Protein AF-A0A5J6LCV9-F1 (afdb_monomer_lite)

Foldseek 3Di:
DDDDDFDDDDPCPPDHCPDVQNVLPKDKDAGAPPDPDDDFRKGKTWIWDDPDPPAIKIWIKIARPVVQWIWTQAIDRDPVVNVVSVVVCSVPVLLTFTFTDPPDGPVQWDADPVRDIGGDANAHWGDDPQKIKGWDADPVVRWIWIWIGHNPDIDTQDTHHRRVNRVSVNVVSVVVVVVPDDD

Secondary structure (DSSP, 8-state):
----------GGGTS-TT-TTTTTT-EEE--------SS--EEEEEEEEEEETTEEEEEEEEEETTTTEEEEEEEESSHHHHHHHHHHHHH-GGGS--EE--SS-TT-EEE-TTSPEEE--S-EEEEETTEEEEEEE-TTT-PEEEEEEETTEEEEEEEE-HHHHHHHHHHHHHHHHHH----

Structure (mmCIF, N/CA/C/O backbone):
data_AF-A0A5J6LCV9-F1
#
_entry.id   AF-A0A5J6LCV9-F1
#
loop_
_atom_site.group_PDB
_atom_site.id
_atom_site.type_symbol
_atom_site.label_atom_id
_atom_site.label_alt_id
_atom_site.label_comp_id
_atom_site.label_asym_id
_atom_site.label_entity_id
_atom_site.label_seq_id
_atom_site.pdbx_PDB_ins_code
_atom_site.Cartn_x
_atom_site.Cartn_y
_atom_site.Cartn_z
_atom_site.occupancy
_atom_site.B_iso_or_equiv
_atom_site.auth_seq_id
_atom_site.auth_comp_id
_atom_site.auth_asym_id
_atom_site.auth_atom_id
_atom_site.pdbx_PDB_model_num
ATOM 1 N N . MET A 1 1 ? 26.994 6.889 11.741 1.00 26.20 1 MET A N 1
ATOM 2 C CA . MET A 1 1 ? 25.600 7.304 12.000 1.00 26.20 1 MET A CA 1
ATOM 3 C C . MET A 1 1 ? 25.489 8.773 11.626 1.00 26.20 1 MET A C 1
ATOM 5 O O . MET A 1 1 ? 26.111 9.594 12.287 1.00 26.20 1 MET A O 1
ATOM 9 N N . ARG A 1 2 ? 24.841 9.100 10.502 1.00 23.39 2 ARG A N 1
ATOM 10 C CA . ARG A 1 2 ? 24.593 10.492 10.094 1.00 23.39 2 ARG A CA 1
ATOM 11 C C . ARG A 1 2 ? 23.206 10.874 10.603 1.00 23.39 2 ARG A C 1
ATOM 13 O O . ARG A 1 2 ? 22.234 10.230 10.228 1.00 23.39 2 ARG A O 1
ATOM 20 N N . ASN A 1 3 ? 23.148 11.881 11.468 1.00 24.09 3 ASN A N 1
ATOM 21 C CA . ASN A 1 3 ? 21.900 12.485 11.918 1.00 24.09 3 ASN A CA 1
ATOM 22 C C . ASN A 1 3 ? 21.246 13.188 10.724 1.00 24.09 3 ASN A C 1
ATOM 24 O O . ASN A 1 3 ? 21.750 14.206 10.254 1.00 24.09 3 ASN A O 1
ATOM 28 N N . LEU A 1 4 ? 20.158 12.612 10.215 1.00 24.94 4 LEU A N 1
ATOM 29 C CA . LEU A 1 4 ? 19.261 13.258 9.263 1.00 24.94 4 LEU A CA 1
ATOM 30 C C . LEU A 1 4 ? 18.417 14.266 10.051 1.00 24.94 4 LEU A C 1
ATOM 32 O O . LEU A 1 4 ? 17.536 13.875 10.812 1.00 24.94 4 LEU A O 1
ATOM 36 N N . GLN A 1 5 ? 18.723 15.557 9.922 1.00 23.64 5 GLN A N 1
ATOM 37 C CA . GLN A 1 5 ? 17.835 16.616 10.397 1.00 23.64 5 GLN A CA 1
ATOM 38 C C . GLN A 1 5 ? 16.686 16.749 9.394 1.00 23.64 5 GLN A C 1
ATOM 40 O O . GLN A 1 5 ? 16.895 17.154 8.253 1.00 23.64 5 GLN A O 1
ATOM 45 N N . ALA A 1 6 ? 15.490 16.342 9.815 1.00 28.45 6 ALA A N 1
ATOM 46 C CA . ALA A 1 6 ? 14.260 16.496 9.054 1.00 28.45 6 ALA A CA 1
ATOM 47 C C . ALA A 1 6 ? 13.763 17.942 9.187 1.00 28.45 6 ALA A C 1
ATOM 49 O O . ALA A 1 6 ? 13.377 18.362 10.278 1.00 28.45 6 ALA A O 1
ATOM 50 N N . ASN A 1 7 ? 13.757 18.693 8.086 1.00 30.84 7 ASN A N 1
ATOM 51 C CA . ASN A 1 7 ? 12.873 19.849 7.975 1.00 30.84 7 ASN A CA 1
ATOM 52 C C . ASN A 1 7 ? 11.462 19.306 7.737 1.00 30.84 7 ASN A C 1
ATOM 54 O O . ASN A 1 7 ? 11.262 18.424 6.908 1.00 30.84 7 ASN A O 1
ATOM 58 N N . THR A 1 8 ? 10.523 19.757 8.559 1.00 35.50 8 THR A N 1
ATOM 59 C CA . THR A 1 8 ? 9.131 19.310 8.578 1.00 35.50 8 THR A CA 1
ATOM 60 C C . THR A 1 8 ? 8.265 20.524 8.283 1.00 35.50 8 THR A C 1
ATOM 62 O O . THR A 1 8 ? 8.362 21.520 8.995 1.00 35.50 8 THR A O 1
ATOM 65 N N . THR A 1 9 ? 7.421 20.460 7.255 1.00 34.97 9 THR A N 1
ATOM 66 C CA . THR A 1 9 ? 6.296 21.394 7.122 1.00 34.97 9 THR A CA 1
ATOM 67 C C . THR A 1 9 ? 5.077 20.745 7.794 1.00 34.97 9 THR A C 1
ATOM 69 O O . THR A 1 9 ? 4.672 19.665 7.360 1.00 34.97 9 THR A O 1
ATOM 72 N N . PRO A 1 10 ? 4.530 21.300 8.892 1.00 37.31 10 PRO A N 1
ATOM 73 C CA . PRO A 1 10 ? 3.416 20.685 9.610 1.00 37.31 10 PRO A CA 1
ATOM 74 C C . PRO A 1 10 ? 2.107 20.682 8.800 1.00 37.31 10 PRO A C 1
ATOM 76 O O . PRO A 1 10 ? 1.942 21.403 7.822 1.00 37.31 10 PRO A O 1
ATOM 79 N N . TRP A 1 11 ? 1.154 19.865 9.256 1.00 40.75 11 TRP A N 1
ATOM 80 C CA . TRP A 1 11 ? -0.229 19.730 8.760 1.00 40.75 11 TRP A CA 1
ATOM 81 C C . TRP A 1 11 ? -1.027 21.056 8.744 1.00 40.75 11 TRP A C 1
ATOM 83 O O . TRP A 1 11 ? -2.052 21.148 8.066 1.00 40.75 11 TRP A O 1
ATOM 93 N N . ASP A 1 12 ? -0.540 22.082 9.445 1.00 38.03 12 ASP A N 1
ATOM 94 C CA . ASP A 1 12 ? -1.248 23.331 9.749 1.00 38.03 12 ASP A CA 1
ATOM 95 C C . ASP A 1 12 ? -1.809 24.072 8.521 1.00 38.03 12 ASP A C 1
ATOM 97 O O . ASP A 1 12 ? -2.828 24.749 8.638 1.00 38.03 12 ASP A O 1
ATOM 101 N N . ASP A 1 13 ? -1.225 23.897 7.331 1.00 41.06 13 ASP A N 1
ATOM 102 C CA . ASP A 1 13 ? -1.657 24.629 6.132 1.00 41.06 13 ASP A CA 1
ATOM 103 C C . ASP A 1 13 ? -2.872 24.019 5.397 1.00 41.06 13 ASP A C 1
ATOM 105 O O . ASP A 1 13 ? -3.477 24.705 4.573 1.00 41.06 13 ASP A O 1
ATOM 109 N N . TRP A 1 14 ? -3.262 22.756 5.651 1.00 40.34 14 TRP A N 1
ATOM 110 C CA . TRP A 1 14 ? -4.354 22.094 4.894 1.00 40.34 14 TRP A CA 1
ATOM 111 C C . TRP A 1 14 ? -5.580 21.727 5.745 1.00 40.34 14 TRP A C 1
ATOM 113 O O . TRP A 1 14 ? -6.683 21.622 5.209 1.00 40.34 14 TRP A O 1
ATOM 123 N N . MET A 1 15 ? -5.438 21.526 7.059 1.00 40.84 15 MET A N 1
ATOM 124 C CA . MET A 1 15 ? -6.576 21.196 7.927 1.00 40.84 15 MET A CA 1
ATOM 125 C C . MET A 1 15 ? -6.326 21.718 9.350 1.00 40.84 15 MET A C 1
ATOM 127 O O . MET A 1 15 ? -5.352 21.292 9.968 1.00 40.84 15 MET A O 1
ATOM 131 N N . PRO A 1 16 ? -7.162 22.627 9.886 1.00 42.62 16 PRO A N 1
ATOM 132 C CA . PRO A 1 16 ? -6.950 23.186 11.218 1.00 42.62 16 PRO A CA 1
ATOM 133 C C . PRO A 1 16 ? -7.018 22.098 12.298 1.00 42.62 16 PRO A C 1
ATOM 135 O O . PRO A 1 16 ? -7.867 21.206 12.239 1.00 42.62 16 PRO A O 1
ATOM 138 N N . LEU A 1 17 ? -6.143 22.204 13.304 1.00 41.66 17 LEU A N 1
ATOM 139 C CA . LEU A 1 17 ? -6.004 21.259 14.426 1.00 41.66 17 LEU A CA 1
ATOM 140 C C . LEU A 1 17 ? -7.292 21.069 15.250 1.00 41.66 17 LEU A C 1
ATOM 142 O O . LEU A 1 17 ? -7.443 20.081 15.967 1.00 41.66 17 LEU A O 1
ATOM 146 N N . ASP A 1 18 ? -8.236 21.993 15.102 1.00 42.28 18 ASP A N 1
ATOM 147 C CA . ASP A 1 18 ? -9.513 22.029 15.813 1.00 42.28 18 ASP A CA 1
ATOM 148 C C . ASP A 1 18 ? -10.611 21.233 15.081 1.00 42.28 18 ASP A C 1
ATOM 150 O O . ASP A 1 18 ? -11.776 21.235 15.486 1.00 42.28 18 ASP A O 1
ATOM 154 N N . HIS A 1 19 ? -10.270 20.580 13.963 1.00 44.88 19 HIS A N 1
ATOM 155 C CA . HIS A 1 19 ? -11.237 19.859 13.150 1.00 44.88 19 HIS A CA 1
ATOM 156 C C . HIS A 1 19 ? -11.855 18.690 13.950 1.00 44.88 19 HIS A C 1
ATOM 158 O O . HIS A 1 19 ? -11.116 17.896 14.532 1.00 44.88 19 HIS A O 1
ATOM 164 N N . PRO A 1 20 ? -13.189 18.498 13.956 1.00 42.12 20 PRO A N 1
ATOM 165 C CA . PRO A 1 20 ? -13.857 17.452 14.748 1.00 42.12 20 PRO A CA 1
ATOM 166 C C . PRO A 1 20 ? -13.347 16.025 14.488 1.00 42.12 20 PRO A C 1
ATOM 168 O O . PRO A 1 20 ? -13.357 15.178 15.380 1.00 42.12 20 PRO A O 1
ATOM 171 N N . ALA A 1 21 ? -12.842 15.776 13.278 1.00 40.59 21 ALA A N 1
ATOM 172 C CA . ALA A 1 21 ? -12.190 14.522 12.899 1.00 40.59 21 ALA A CA 1
ATOM 173 C C . ALA A 1 21 ? -10.827 14.292 13.582 1.00 40.59 21 ALA A C 1
ATOM 175 O O . ALA A 1 21 ? -10.335 13.185 13.549 1.00 40.59 21 ALA A O 1
ATOM 176 N N . LEU A 1 22 ? -10.193 15.293 14.198 1.00 39.81 22 LEU A N 1
ATOM 177 C CA . LEU A 1 22 ? -8.963 15.131 14.991 1.00 39.81 22 LEU A CA 1
ATOM 178 C C . LEU A 1 22 ? -9.264 14.773 16.449 1.00 39.81 22 LEU A C 1
ATOM 180 O O . LEU A 1 22 ? -8.528 14.015 17.081 1.00 39.81 22 LEU A O 1
ATOM 184 N N . LEU A 1 23 ? -10.401 15.256 16.959 1.00 37.72 23 LEU A N 1
ATOM 185 C CA . LEU A 1 23 ? -10.873 15.043 18.331 1.00 37.72 23 LEU A CA 1
ATOM 186 C C . LEU A 1 23 ? -11.281 13.585 18.623 1.00 37.72 23 LEU A C 1
ATOM 188 O O . LEU A 1 23 ? -11.555 13.238 19.769 1.00 37.72 23 LEU A O 1
ATOM 192 N N . THR A 1 24 ? -11.289 12.724 17.605 1.00 41.12 24 THR A N 1
ATOM 193 C CA . THR A 1 24 ? -11.661 11.302 17.665 1.00 41.12 24 THR A CA 1
ATOM 194 C C . THR A 1 24 ? -10.457 10.342 17.684 1.00 41.12 24 THR A C 1
ATOM 196 O O . THR A 1 24 ? -10.633 9.137 17.538 1.00 41.12 24 THR A O 1
ATOM 199 N N . GLY A 1 25 ? -9.238 10.841 17.946 1.00 37.28 25 GLY A N 1
ATOM 200 C CA . GLY A 1 25 ? -8.049 10.001 18.186 1.00 37.28 25 GLY A CA 1
ATOM 201 C C . GLY A 1 25 ? -7.122 9.819 16.980 1.00 37.28 25 GLY A C 1
ATOM 202 O O . GLY A 1 25 ? -6.422 8.813 16.883 1.00 37.28 25 GLY A O 1
ATOM 203 N N . PHE A 1 26 ? -7.110 10.787 16.065 1.00 42.59 26 PHE A N 1
ATOM 204 C CA . PHE A 1 26 ? -6.310 10.760 14.843 1.00 42.59 26 PHE A CA 1
ATOM 205 C C . PHE A 1 26 ? -4.957 11.443 15.049 1.00 42.59 26 PHE A C 1
ATOM 207 O O . PHE A 1 26 ? -4.874 12.517 15.645 1.00 42.59 26 PHE A O 1
ATOM 214 N N . ARG A 1 27 ? -3.885 10.848 14.514 1.00 44.41 27 ARG A N 1
ATOM 215 C CA . ARG A 1 27 ? -2.542 11.442 14.536 1.00 44.41 27 ARG A CA 1
ATOM 216 C C . ARG A 1 27 ? -1.825 11.180 13.213 1.00 44.41 27 ARG A C 1
ATOM 218 O O . ARG A 1 27 ? -1.591 10.044 12.830 1.00 44.41 27 ARG A O 1
ATOM 225 N N . CYS A 1 28 ? -1.462 12.233 12.491 1.00 43.72 28 CYS A N 1
ATOM 226 C CA . CYS A 1 28 ? -0.645 12.130 11.284 1.00 43.72 28 CYS A CA 1
ATOM 227 C C . CYS A 1 28 ? 0.795 12.487 11.659 1.00 43.72 28 CYS A C 1
ATOM 229 O O . CYS A 1 28 ? 1.056 13.620 12.058 1.00 43.72 28 CYS A O 1
ATOM 231 N N . ASP A 1 29 ? 1.729 11.545 11.542 1.00 43.00 29 ASP A N 1
ATOM 232 C CA . ASP A 1 29 ? 3.149 11.839 11.733 1.00 43.00 29 ASP A CA 1
ATOM 233 C C . ASP A 1 29 ? 3.774 12.093 10.351 1.00 43.00 29 ASP A C 1
ATOM 235 O O . ASP A 1 29 ? 3.870 11.208 9.502 1.00 43.00 29 ASP A O 1
ATOM 239 N N . HIS A 1 30 ? 4.145 13.347 10.089 1.00 44.78 30 HIS A N 1
ATOM 240 C CA . HIS A 1 30 ? 4.704 13.788 8.809 1.00 44.78 30 HIS A CA 1
ATOM 241 C C . HIS A 1 30 ? 6.173 13.373 8.669 1.00 44.78 30 HIS A C 1
ATOM 243 O O . HIS A 1 30 ? 6.979 13.612 9.569 1.00 44.78 30 HIS A O 1
ATOM 249 N N . ARG A 1 31 ? 6.548 12.801 7.519 1.00 43.09 31 ARG A N 1
ATOM 250 C CA . ARG A 1 31 ? 7.953 12.550 7.167 1.00 43.09 31 ARG A CA 1
ATOM 251 C C . ARG A 1 31 ? 8.205 12.996 5.731 1.00 43.09 31 ARG A C 1
ATOM 253 O O . ARG A 1 31 ? 8.039 12.236 4.780 1.00 43.09 31 ARG A O 1
ATOM 260 N N . GLU A 1 32 ? 8.605 14.255 5.587 1.00 42.47 32 GLU A N 1
ATOM 261 C CA . GLU A 1 32 ? 9.216 14.767 4.362 1.00 42.47 32 GLU A CA 1
ATOM 262 C C . GLU A 1 32 ? 10.509 13.990 4.101 1.00 42.47 32 GLU A C 1
ATOM 264 O O . GLU A 1 32 ? 11.468 14.077 4.867 1.00 42.47 32 GLU A O 1
ATOM 269 N N . SER A 1 33 ? 10.542 13.197 3.030 1.00 40.94 33 SER A N 1
ATOM 270 C CA . SER A 1 33 ? 11.807 12.685 2.511 1.00 40.94 33 SER A CA 1
ATOM 271 C C . SER A 1 33 ? 12.306 13.673 1.464 1.00 40.94 33 SER A C 1
ATOM 273 O O . SER A 1 33 ? 11.963 13.585 0.289 1.00 40.94 33 SER A O 1
ATOM 275 N N . LEU A 1 34 ? 13.075 14.664 1.916 1.00 41.56 34 LEU A N 1
ATOM 276 C CA . LEU A 1 34 ? 13.887 15.523 1.058 1.00 41.56 34 LEU A CA 1
ATOM 277 C C . LEU A 1 34 ? 15.205 14.795 0.779 1.00 41.56 34 LEU A C 1
ATOM 279 O O . LEU A 1 34 ? 16.236 15.066 1.390 1.00 41.56 34 LEU A O 1
ATOM 283 N N . VAL A 1 35 ? 15.150 13.824 -0.131 1.00 37.94 35 VAL A N 1
ATOM 284 C CA . VAL A 1 35 ? 16.346 13.370 -0.840 1.00 37.94 35 VAL A CA 1
ATOM 285 C C . VAL A 1 35 ? 16.327 14.075 -2.190 1.00 37.94 35 VAL A C 1
ATOM 287 O O . VAL A 1 35 ? 15.473 13.788 -3.027 1.00 37.94 35 VAL A O 1
ATOM 290 N N . GLU A 1 36 ? 17.251 15.017 -2.388 1.00 39.94 36 GLU A N 1
ATOM 291 C CA . GLU A 1 36 ? 17.557 15.607 -3.695 1.00 39.94 36 GLU A CA 1
ATOM 292 C C . GLU A 1 36 ? 18.154 14.520 -4.604 1.00 39.94 36 GLU A C 1
ATOM 294 O O . GLU A 1 36 ? 19.365 14.386 -4.760 1.00 39.94 36 GLU A O 1
ATOM 299 N N . SER A 1 37 ? 17.290 13.681 -5.164 1.00 40.94 37 SER A N 1
ATOM 300 C CA . SER A 1 37 ? 17.611 12.797 -6.276 1.00 40.94 37 SER A CA 1
ATOM 301 C C . SER A 1 37 ? 16.918 13.350 -7.509 1.00 40.94 37 SER A C 1
ATOM 303 O O . SER A 1 37 ? 15.733 13.682 -7.466 1.00 40.94 37 SER A O 1
ATOM 305 N N . THR A 1 38 ? 17.664 13.458 -8.604 1.00 47.75 38 THR A N 1
ATOM 306 C CA . THR A 1 38 ? 17.175 13.814 -9.937 1.00 47.75 38 THR A CA 1
ATOM 307 C C . THR A 1 38 ? 16.126 12.800 -10.385 1.00 47.75 38 THR A C 1
ATOM 309 O O . THR A 1 38 ? 16.472 11.789 -10.980 1.00 47.75 38 THR A O 1
ATOM 312 N N . GLU A 1 39 ? 14.870 13.095 -10.059 1.00 54.38 39 GLU A N 1
ATOM 313 C CA . GLU A 1 39 ? 13.639 12.466 -10.543 1.00 54.38 39 GLU A CA 1
ATOM 314 C C . GLU A 1 39 ? 13.422 10.969 -10.202 1.00 54.38 39 GLU A C 1
ATOM 316 O O . GLU A 1 39 ? 14.335 10.149 -10.291 1.00 54.38 39 GLU A O 1
ATOM 321 N N . PRO A 1 40 ? 12.183 10.555 -9.860 1.00 58.47 40 PRO A N 1
ATOM 322 C CA . PRO A 1 40 ? 11.015 11.376 -9.533 1.00 58.47 40 PRO A CA 1
ATOM 323 C C . PRO A 1 40 ? 11.026 11.862 -8.072 1.00 58.47 40 PRO A C 1
ATOM 325 O O . PRO A 1 40 ? 11.496 11.177 -7.162 1.00 58.47 40 PRO A O 1
ATOM 328 N N . ALA A 1 41 ? 10.477 13.060 -7.843 1.00 76.00 41 ALA A N 1
ATOM 329 C CA . ALA A 1 41 ? 10.347 13.647 -6.512 1.00 76.00 41 ALA A CA 1
ATOM 330 C C . ALA A 1 41 ? 9.141 13.043 -5.772 1.00 76.00 41 ALA A C 1
ATOM 332 O O . ALA A 1 41 ? 7.990 13.396 -6.034 1.00 76.00 41 ALA A O 1
ATOM 333 N N . TRP A 1 42 ? 9.398 12.148 -4.823 1.00 77.62 42 TRP A N 1
ATOM 334 C CA . TRP A 1 42 ? 8.356 11.517 -4.011 1.00 77.62 42 TRP A CA 1
ATOM 335 C C . TRP A 1 42 ? 7.943 12.393 -2.822 1.00 77.62 42 TRP A C 1
ATOM 337 O O . TRP A 1 42 ? 8.796 12.949 -2.133 1.00 77.62 42 TRP A O 1
ATOM 347 N N . ARG A 1 43 ? 6.640 12.469 -2.525 1.00 78.81 43 ARG A N 1
ATOM 348 C CA . ARG A 1 43 ? 6.128 12.935 -1.221 1.00 78.81 43 ARG A CA 1
ATOM 349 C C . ARG A 1 43 ? 5.516 11.766 -0.481 1.00 78.81 43 ARG A C 1
ATOM 351 O O . ARG A 1 43 ? 4.764 11.006 -1.073 1.00 78.81 43 ARG A O 1
ATOM 358 N N . TYR A 1 44 ? 5.797 11.656 0.809 1.00 77.56 44 TYR A N 1
ATOM 359 C CA . TYR A 1 44 ? 5.275 10.585 1.650 1.00 77.56 44 TYR A CA 1
ATOM 360 C C . TYR A 1 44 ? 4.318 11.142 2.693 1.00 77.56 44 TYR A C 1
ATOM 362 O O . TYR A 1 44 ? 4.456 12.287 3.127 1.00 77.56 44 TYR A O 1
ATOM 370 N N . ARG A 1 45 ? 3.338 10.331 3.088 1.00 77.12 45 ARG A N 1
ATOM 371 C CA . ARG A 1 45 ? 2.395 10.659 4.158 1.00 77.12 45 ARG A CA 1
ATOM 372 C C . ARG A 1 45 ? 2.111 9.413 4.979 1.00 77.12 45 ARG A C 1
ATOM 374 O O . ARG A 1 45 ? 1.735 8.392 4.417 1.00 77.12 45 ARG A O 1
ATOM 381 N N . LEU A 1 46 ? 2.287 9.515 6.292 1.00 76.62 46 LEU A N 1
ATOM 382 C CA . LEU A 1 46 ? 2.002 8.452 7.247 1.00 76.62 46 LEU A CA 1
ATOM 383 C C . LEU A 1 46 ? 0.874 8.903 8.176 1.00 76.62 46 LEU A C 1
ATOM 385 O O . LEU A 1 46 ? 0.972 9.938 8.831 1.00 76.62 46 LEU A O 1
ATOM 389 N N . VAL A 1 47 ? -0.198 8.122 8.218 1.00 77.94 47 VAL A N 1
ATOM 390 C CA . VAL A 1 47 ? -1.433 8.470 8.923 1.00 77.94 47 VAL A CA 1
ATOM 391 C C . VAL A 1 47 ? -1.761 7.376 9.923 1.00 77.94 47 VAL A C 1
ATOM 393 O O . VAL A 1 47 ? -1.876 6.217 9.537 1.00 77.94 47 VAL A O 1
ATOM 396 N N . GLN A 1 48 ? -1.938 7.736 11.191 1.00 80.25 48 GLN A N 1
ATOM 397 C CA . GLN A 1 48 ? -2.554 6.865 12.183 1.00 80.25 48 GLN A CA 1
ATOM 398 C C . GLN A 1 48 ? -4.066 7.073 12.156 1.00 80.25 48 GLN A C 1
ATOM 400 O O . GLN A 1 48 ? -4.561 8.197 12.275 1.00 80.25 48 GLN A O 1
ATOM 405 N N . LEU A 1 49 ? -4.788 5.972 12.031 1.00 76.38 49 LEU A N 1
ATOM 406 C CA . LEU A 1 49 ? -6.238 5.920 12.019 1.00 76.38 49 LEU A CA 1
ATOM 407 C C . LEU A 1 49 ? -6.718 5.078 13.187 1.00 76.38 49 LEU A C 1
ATOM 409 O O . LEU A 1 49 ? -6.068 4.095 13.532 1.00 76.38 49 LEU A O 1
ATOM 413 N N . SER A 1 50 ? -7.850 5.458 13.764 1.00 69.56 50 SER A N 1
ATOM 414 C CA . SER A 1 50 ? -8.521 4.704 14.816 1.00 69.56 50 SER A CA 1
ATOM 415 C C . SER A 1 50 ? -9.889 4.276 14.302 1.00 69.56 50 SER A C 1
ATOM 417 O O . SER A 1 50 ? -10.738 5.126 14.037 1.00 69.56 50 SER A O 1
ATOM 419 N N . GLU A 1 51 ? -10.089 2.973 14.097 1.00 63.00 51 GLU A N 1
ATOM 420 C CA . GLU A 1 51 ? -11.401 2.421 13.716 1.00 63.00 51 GLU A CA 1
ATOM 421 C C . GLU A 1 51 ? -12.228 2.050 14.965 1.00 63.00 51 GLU A C 1
ATOM 423 O O . GLU A 1 51 ? -13.455 1.979 14.915 1.00 63.00 51 GLU A O 1
ATOM 428 N N . SER A 1 52 ? -11.572 1.893 16.123 1.00 61.81 52 SER A N 1
ATOM 429 C CA . SER A 1 52 ? -12.201 1.704 17.434 1.00 61.81 52 SER A CA 1
ATOM 430 C C . SER A 1 52 ? -11.290 2.219 18.556 1.00 61.81 52 SER A C 1
ATOM 432 O O . SER A 1 52 ? -10.087 2.348 18.365 1.00 61.81 52 SER A O 1
ATOM 434 N N . ALA A 1 53 ? -11.834 2.489 19.752 1.00 58.78 53 ALA A N 1
ATOM 435 C CA . ALA A 1 53 ? -11.132 3.184 20.847 1.00 58.78 53 ALA A CA 1
ATOM 436 C C . ALA A 1 53 ? -9.741 2.623 21.235 1.00 58.78 53 ALA A C 1
ATOM 438 O O . ALA A 1 53 ? -8.947 3.357 21.819 1.00 58.78 53 ALA A O 1
ATOM 439 N N . ASN A 1 54 ? -9.444 1.361 20.903 1.00 62.94 54 ASN A N 1
ATOM 440 C CA . ASN A 1 54 ? -8.174 0.698 21.207 1.00 62.94 54 ASN A CA 1
ATOM 441 C C . ASN A 1 54 ? -7.448 0.119 19.981 1.00 62.94 54 ASN A C 1
ATOM 443 O O . ASN A 1 54 ? -6.388 -0.482 20.159 1.00 62.94 54 ASN A O 1
ATOM 447 N N . GLU A 1 55 ? -7.986 0.261 18.768 1.00 70.75 55 GLU A N 1
ATOM 448 C CA . GLU A 1 55 ? -7.347 -0.273 17.567 1.00 70.75 55 GLU A CA 1
ATOM 449 C C . GLU A 1 55 ? -6.891 0.857 16.655 1.00 70.75 55 GLU A C 1
ATOM 451 O O . GLU A 1 55 ? -7.694 1.650 16.163 1.00 70.75 55 GLU A O 1
ATOM 456 N N . PHE A 1 56 ? -5.581 0.891 16.422 1.00 77.31 56 PHE A N 1
ATOM 457 C CA . PHE A 1 56 ? -4.955 1.850 15.535 1.00 77.31 56 PHE A CA 1
ATOM 458 C C . PHE A 1 56 ? -4.345 1.148 14.332 1.00 77.31 56 PHE A C 1
ATOM 460 O O . PHE A 1 56 ? -3.787 0.056 14.440 1.00 77.31 56 PHE A O 1
ATOM 467 N N . THR A 1 57 ? -4.397 1.833 13.201 1.00 85.00 57 THR A N 1
ATOM 468 C CA . THR A 1 57 ? -3.827 1.379 11.941 1.00 85.00 57 THR A CA 1
ATOM 469 C C . THR A 1 57 ? -2.982 2.494 11.347 1.00 85.00 57 THR A C 1
ATOM 471 O O . THR A 1 57 ? -3.415 3.642 11.262 1.00 85.00 57 THR A O 1
ATOM 474 N N . TRP A 1 58 ? -1.770 2.159 10.923 1.00 86.00 58 TRP A N 1
ATOM 475 C CA . TRP A 1 58 ? -0.836 3.078 10.286 1.00 86.00 58 TRP A CA 1
ATOM 476 C C . TRP A 1 58 ? -0.879 2.891 8.774 1.00 86.00 58 TRP A C 1
ATOM 478 O O . TRP A 1 58 ? -0.501 1.839 8.272 1.00 86.00 58 TRP A O 1
ATOM 488 N N . CYS A 1 59 ? -1.316 3.908 8.040 1.00 87.69 59 CYS A N 1
ATOM 489 C CA . CYS A 1 59 ? -1.377 3.894 6.581 1.00 87.69 59 CYS A CA 1
ATOM 490 C C . CYS A 1 59 ? -0.259 4.755 5.997 1.00 87.69 59 CYS A C 1
ATOM 492 O O . CYS A 1 59 ? -0.127 5.929 6.354 1.00 87.69 59 CYS A O 1
ATOM 494 N N . LEU A 1 60 ? 0.531 4.182 5.092 1.00 87.81 60 LEU A N 1
ATOM 495 C CA . LEU A 1 60 ? 1.625 4.865 4.414 1.00 87.81 60 LEU A CA 1
ATOM 496 C C . LEU A 1 60 ? 1.279 5.094 2.942 1.00 87.81 60 LEU A C 1
ATOM 498 O O . LEU A 1 60 ? 1.017 4.155 2.192 1.00 87.81 60 LEU A O 1
ATOM 502 N N . TYR A 1 61 ? 1.363 6.349 2.523 1.00 87.44 61 TYR A N 1
ATOM 503 C CA . TYR A 1 61 ? 1.058 6.803 1.175 1.00 87.44 61 TYR A CA 1
ATOM 504 C C . TYR A 1 61 ? 2.263 7.476 0.527 1.00 87.44 61 TYR A C 1
ATOM 506 O O . TYR A 1 61 ? 3.105 8.069 1.212 1.00 87.44 61 TYR A O 1
ATOM 514 N N . ALA A 1 62 ? 2.306 7.438 -0.802 1.00 85.62 62 ALA A N 1
ATOM 515 C CA . ALA A 1 62 ? 3.296 8.142 -1.602 1.00 85.62 62 ALA A CA 1
ATOM 516 C C . ALA A 1 62 ? 2.655 8.851 -2.801 1.00 85.62 62 ALA A C 1
ATOM 518 O O . ALA A 1 62 ? 1.776 8.308 -3.461 1.00 85.62 62 ALA A O 1
ATOM 519 N N . LEU A 1 63 ? 3.128 10.054 -3.106 1.00 84.25 63 LEU A N 1
ATOM 520 C CA . LEU A 1 63 ? 2.808 10.807 -4.313 1.00 84.25 63 LEU A CA 1
ATOM 521 C C . LEU A 1 63 ? 4.069 10.908 -5.168 1.00 84.25 63 LEU A C 1
ATOM 523 O O . LEU A 1 63 ? 5.068 11.485 -4.736 1.00 84.25 63 LEU A O 1
ATOM 527 N N . ASP A 1 64 ? 3.999 10.385 -6.387 1.00 85.94 64 ASP A N 1
ATOM 528 C CA . ASP A 1 64 ? 4.950 10.706 -7.448 1.00 85.94 64 ASP A CA 1
ATOM 529 C C . ASP A 1 64 ? 4.570 12.075 -8.019 1.00 85.94 64 ASP A C 1
ATOM 531 O O . ASP A 1 64 ? 3.596 12.193 -8.767 1.00 85.94 64 ASP A O 1
ATOM 535 N N . GLN A 1 65 ? 5.324 13.117 -7.661 1.00 79.81 65 GLN A N 1
ATOM 536 C CA . GLN A 1 65 ? 5.038 14.478 -8.122 1.00 79.81 65 GLN A CA 1
ATOM 537 C C . GLN A 1 65 ? 5.266 14.651 -9.626 1.00 79.81 65 GLN A C 1
ATOM 539 O O . GLN A 1 65 ? 4.585 15.461 -10.247 1.00 79.81 65 GLN A O 1
ATOM 544 N N . ALA A 1 66 ? 6.192 13.895 -10.222 1.00 82.00 66 ALA A N 1
ATOM 545 C CA . ALA A 1 66 ? 6.497 14.021 -11.643 1.00 82.00 66 ALA A CA 1
ATOM 546 C C . ALA A 1 66 ? 5.333 13.511 -12.501 1.00 82.00 66 ALA A C 1
ATOM 548 O O . ALA A 1 66 ? 5.016 14.087 -13.539 1.00 82.00 66 ALA A O 1
ATOM 549 N N . GLN A 1 67 ? 4.671 12.445 -12.046 1.00 84.25 67 GLN A N 1
ATOM 550 C CA . GLN A 1 67 ? 3.543 11.837 -12.755 1.00 84.25 67 GLN A CA 1
ATOM 551 C C . GLN A 1 67 ? 2.173 12.227 -12.192 1.00 84.25 67 GLN A C 1
ATOM 553 O O . GLN A 1 67 ? 1.163 11.828 -12.766 1.00 84.25 67 GLN A O 1
ATOM 558 N N . SER A 1 68 ? 2.126 12.970 -11.080 1.00 84.62 68 SER A N 1
ATOM 559 C CA . SER A 1 68 ? 0.899 13.233 -10.311 1.00 84.62 68 SER A CA 1
ATOM 560 C C . SER A 1 68 ? 0.121 11.950 -9.996 1.00 84.62 68 SER A C 1
ATOM 562 O O . SER A 1 68 ? -1.099 11.896 -10.124 1.00 84.62 68 SER A O 1
ATOM 564 N N . LYS A 1 69 ? 0.846 10.889 -9.624 1.00 88.06 69 LYS A N 1
ATOM 565 C CA . LYS A 1 69 ? 0.273 9.573 -9.322 1.00 88.06 69 LYS A CA 1
ATOM 566 C C . LYS A 1 69 ? 0.382 9.265 -7.850 1.00 88.06 69 LYS A C 1
ATOM 568 O O . LYS A 1 69 ? 1.434 9.485 -7.248 1.00 88.06 69 LYS A O 1
ATOM 573 N N . THR A 1 70 ? -0.676 8.681 -7.309 1.00 89.44 70 THR A N 1
ATOM 574 C CA . THR A 1 70 ? -0.757 8.398 -5.885 1.00 89.44 70 THR A CA 1
ATOM 575 C C . THR A 1 70 ? -0.750 6.906 -5.613 1.00 89.44 70 THR A C 1
ATOM 577 O O . THR A 1 70 ? -1.370 6.119 -6.323 1.00 89.44 70 THR A O 1
ATOM 580 N N . TYR A 1 71 ? -0.013 6.523 -4.581 1.00 91.44 71 TYR A N 1
ATOM 581 C CA . TYR A 1 71 ? 0.254 5.143 -4.238 1.00 91.44 71 TYR A CA 1
ATOM 582 C C . TYR A 1 71 ? -0.032 4.883 -2.767 1.00 91.44 71 TYR A C 1
ATOM 584 O O . TYR A 1 71 ? 0.266 5.713 -1.902 1.00 91.44 71 TYR A O 1
ATOM 592 N N . VAL A 1 72 ? -0.525 3.682 -2.485 1.00 93.56 72 VAL A N 1
ATOM 593 C CA . VAL A 1 72 ? -0.595 3.126 -1.136 1.00 93.56 72 VAL A CA 1
ATOM 594 C C . VAL A 1 72 ? 0.587 2.179 -0.957 1.00 93.56 72 VAL A C 1
ATOM 596 O O . VAL A 1 72 ? 0.717 1.180 -1.666 1.00 93.56 72 VAL A O 1
ATOM 599 N N . LEU A 1 73 ? 1.496 2.531 -0.046 1.00 91.00 73 LEU A N 1
ATOM 600 C CA . LEU A 1 73 ? 2.708 1.754 0.228 1.00 91.00 73 LEU A CA 1
ATOM 601 C C . LEU A 1 73 ? 2.455 0.618 1.213 1.00 91.00 73 LEU A C 1
ATOM 603 O O . LEU A 1 73 ? 3.132 -0.405 1.149 1.00 91.00 73 LEU A O 1
ATOM 607 N N . GLY A 1 74 ? 1.499 0.790 2.123 1.00 92.88 74 GLY A N 1
ATOM 608 C CA . GLY A 1 74 ? 1.147 -0.258 3.067 1.00 92.88 74 GLY A CA 1
ATOM 609 C C . GLY A 1 74 ? 0.275 0.210 4.214 1.00 92.88 74 GLY A C 1
ATOM 610 O O . GLY A 1 74 ? 0.073 1.409 4.427 1.00 92.88 74 GLY A O 1
ATOM 611 N N . VAL A 1 75 ? -0.224 -0.782 4.942 1.00 92.69 75 VAL A N 1
ATOM 612 C CA . VAL A 1 75 ? -1.089 -0.639 6.110 1.00 92.69 75 VAL A CA 1
ATOM 613 C C . VAL A 1 75 ? -0.514 -1.525 7.214 1.00 92.69 75 VAL A C 1
ATOM 615 O O . VAL A 1 75 ? -0.221 -2.695 6.972 1.00 92.69 75 VAL A O 1
ATOM 618 N N . PHE A 1 76 ? -0.295 -0.957 8.399 1.00 90.19 76 PHE A N 1
ATOM 619 C CA . PHE A 1 76 ? 0.544 -1.550 9.443 1.00 90.19 76 PHE A CA 1
ATOM 620 C C . PHE A 1 76 ? -0.076 -1.421 10.835 1.00 90.19 76 PHE A C 1
ATOM 622 O O . PHE A 1 76 ? -0.834 -0.489 11.107 1.00 90.19 76 PHE A O 1
ATOM 629 N N . ASP A 1 77 ? 0.306 -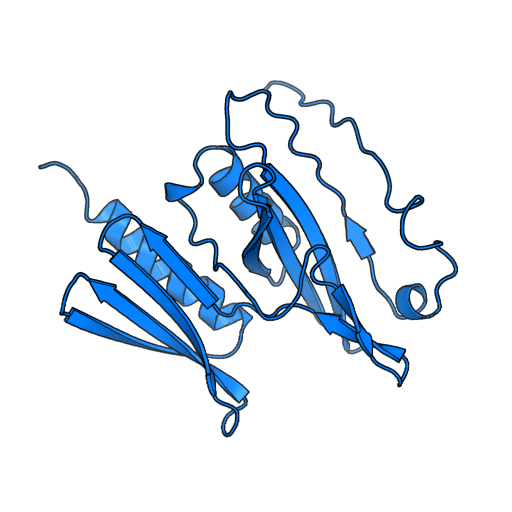2.319 11.743 1.00 88.69 77 ASP A N 1
ATOM 630 C CA . ASP A 1 77 ? -0.122 -2.264 13.147 1.00 88.69 77 ASP A CA 1
ATOM 631 C C . ASP A 1 77 ? 0.692 -1.257 13.956 1.00 88.69 77 ASP A C 1
ATOM 633 O O . ASP A 1 77 ? 0.193 -0.635 14.895 1.00 88.69 77 ASP A O 1
ATOM 637 N N . THR A 1 78 ? 1.964 -1.077 13.595 1.00 85.12 78 THR A N 1
ATOM 638 C CA . THR A 1 78 ? 2.876 -0.206 14.333 1.00 85.12 78 THR A CA 1
ATOM 639 C C . THR A 1 78 ? 3.518 0.839 13.439 1.00 85.12 78 THR A C 1
ATOM 641 O O . THR A 1 78 ? 3.774 0.631 12.250 1.00 85.12 78 THR A O 1
ATOM 644 N N . ARG A 1 79 ? 3.842 1.976 14.056 1.00 82.00 79 ARG A N 1
ATOM 645 C CA . ARG A 1 79 ? 4.596 3.048 13.412 1.00 82.00 79 ARG A CA 1
ATOM 646 C C . ARG A 1 79 ? 5.950 2.558 12.895 1.00 82.00 79 ARG A C 1
ATOM 648 O O . ARG A 1 79 ? 6.333 2.905 11.783 1.00 82.00 79 ARG A O 1
ATOM 655 N N . ASP A 1 80 ? 6.637 1.716 13.665 1.00 79.12 80 ASP A N 1
ATOM 656 C CA . ASP A 1 80 ? 7.966 1.200 13.318 1.00 79.12 80 ASP A CA 1
ATOM 657 C C . ASP A 1 80 ? 7.954 0.379 12.021 1.00 79.12 80 ASP A C 1
ATOM 659 O O . ASP A 1 80 ? 8.863 0.502 11.198 1.00 79.12 80 ASP A O 1
ATOM 663 N N . GLN A 1 81 ? 6.906 -0.424 11.795 1.00 85.38 81 GLN A N 1
ATOM 664 C CA . GLN A 1 81 ? 6.725 -1.145 10.532 1.00 85.38 81 GLN A CA 1
ATOM 665 C C . GLN A 1 81 ? 6.570 -0.164 9.365 1.00 85.38 81 GLN A C 1
ATOM 667 O O . GLN A 1 81 ? 7.260 -0.293 8.354 1.00 85.38 81 GLN A O 1
ATOM 672 N N . ALA A 1 82 ? 5.725 0.857 9.519 1.00 83.19 82 ALA A N 1
ATOM 673 C CA . ALA A 1 82 ? 5.527 1.861 8.481 1.00 83.19 82 ALA A CA 1
ATOM 674 C C . ALA A 1 82 ? 6.819 2.637 8.170 1.00 83.19 82 ALA A C 1
ATOM 676 O O . ALA A 1 82 ? 7.158 2.854 7.006 1.00 83.19 82 ALA A O 1
ATOM 677 N N . GLU A 1 83 ? 7.582 3.016 9.197 1.00 79.75 83 GLU A N 1
ATOM 678 C CA . GLU A 1 83 ? 8.859 3.710 9.030 1.00 79.75 83 GLU A CA 1
ATOM 679 C C . GLU A 1 83 ? 9.928 2.835 8.362 1.00 79.75 83 GLU A C 1
ATOM 681 O O . GLU A 1 83 ? 10.717 3.349 7.563 1.00 79.75 83 GLU A O 1
ATOM 686 N N . PHE A 1 84 ? 9.937 1.528 8.636 1.00 82.38 84 PHE A N 1
ATOM 687 C CA . PHE A 1 84 ? 10.798 0.567 7.948 1.00 82.38 84 PHE A CA 1
ATOM 688 C C . PHE A 1 84 ? 10.476 0.489 6.448 1.00 82.38 84 PHE A C 1
ATOM 690 O O . PHE A 1 84 ? 11.376 0.608 5.616 1.00 82.38 84 PHE A O 1
ATOM 697 N N . PHE A 1 85 ? 9.196 0.357 6.086 1.00 83.38 85 PHE A N 1
ATOM 698 C CA . PHE A 1 85 ? 8.769 0.317 4.682 1.00 83.38 85 PHE A CA 1
ATOM 699 C C . PHE A 1 85 ? 9.043 1.633 3.951 1.00 83.38 85 PHE A C 1
ATOM 701 O O . PHE A 1 85 ? 9.487 1.622 2.801 1.00 83.38 85 PHE A O 1
ATOM 708 N N . LEU A 1 86 ? 8.842 2.767 4.624 1.00 82.44 86 LEU A N 1
ATOM 709 C CA . LEU A 1 86 ? 9.200 4.077 4.091 1.00 82.44 86 LEU A CA 1
ATOM 710 C C . LEU A 1 86 ? 10.698 4.169 3.788 1.00 82.44 86 LEU A C 1
ATOM 712 O O . LEU A 1 86 ? 11.070 4.634 2.711 1.00 82.44 86 LEU A O 1
ATOM 716 N N . ALA A 1 87 ? 11.557 3.706 4.703 1.00 78.25 87 ALA A N 1
ATOM 717 C CA . ALA A 1 87 ? 12.998 3.686 4.475 1.00 78.25 87 ALA A CA 1
ATOM 718 C C . ALA A 1 87 ? 13.347 2.853 3.230 1.00 78.25 87 ALA A C 1
ATOM 720 O O . ALA A 1 87 ? 14.005 3.369 2.325 1.00 78.25 87 ALA A O 1
ATOM 721 N N . LEU A 1 88 ? 12.813 1.629 3.121 1.00 81.62 88 LEU A N 1
ATOM 722 C CA . LEU A 1 88 ? 13.022 0.760 1.958 1.00 81.62 88 LEU A CA 1
ATOM 723 C C . LEU A 1 88 ? 12.588 1.414 0.639 1.00 81.62 88 LEU A C 1
ATOM 725 O O . LEU A 1 88 ? 13.338 1.382 -0.339 1.00 81.62 88 LEU A O 1
ATOM 729 N N . HIS A 1 89 ? 11.398 2.021 0.607 1.00 82.56 89 HIS A N 1
ATOM 730 C CA . HIS A 1 89 ? 10.889 2.674 -0.598 1.00 82.56 89 HIS A CA 1
ATOM 731 C C . HIS A 1 89 ? 11.720 3.910 -0.961 1.00 82.56 89 HIS A C 1
ATOM 733 O O . HIS A 1 89 ? 12.020 4.131 -2.132 1.00 82.56 89 HIS A O 1
ATOM 739 N N . SER A 1 90 ? 12.127 4.705 0.035 1.00 75.50 90 SER A N 1
ATOM 740 C CA . SER A 1 90 ? 12.934 5.909 -0.186 1.00 75.50 90 SER A CA 1
ATOM 741 C C . SER A 1 90 ? 14.334 5.608 -0.725 1.00 75.50 90 SER A C 1
ATOM 743 O O . SER A 1 90 ? 14.867 6.397 -1.500 1.00 75.50 90 SER A O 1
ATOM 745 N N . GLU A 1 91 ? 14.913 4.461 -0.361 1.00 77.19 91 GLU A N 1
ATOM 746 C CA . GLU A 1 91 ? 16.190 3.999 -0.907 1.00 77.19 91 GLU A CA 1
ATOM 747 C C . GLU A 1 91 ? 16.039 3.428 -2.321 1.00 77.19 91 GLU A C 1
ATOM 749 O O . GLU A 1 91 ? 16.890 3.659 -3.181 1.00 77.19 91 GLU A O 1
ATOM 754 N N . ASN A 1 92 ? 14.984 2.641 -2.567 1.00 76.75 92 ASN A N 1
ATOM 755 C CA . ASN A 1 92 ? 14.708 2.057 -3.874 1.00 76.75 92 ASN A CA 1
ATOM 756 C C . ASN A 1 92 ? 13.215 1.691 -4.028 1.00 76.75 92 ASN A C 1
ATOM 758 O O . ASN A 1 92 ? 12.796 0.633 -3.543 1.00 76.75 92 ASN A O 1
ATOM 762 N N . PRO A 1 93 ? 12.428 2.475 -4.788 1.00 75.88 93 PRO A N 1
ATOM 763 C CA . PRO A 1 93 ? 11.003 2.209 -5.010 1.00 75.88 93 PRO A CA 1
ATOM 764 C C . PRO A 1 93 ? 10.704 0.839 -5.638 1.00 75.88 93 PRO A C 1
ATOM 766 O O . PRO A 1 93 ? 9.624 0.283 -5.462 1.00 75.88 93 PRO A O 1
ATOM 769 N N . LEU A 1 94 ? 11.663 0.237 -6.351 1.00 74.38 94 LEU A N 1
ATOM 770 C CA . LEU A 1 94 ? 11.495 -1.094 -6.940 1.00 74.38 94 LEU A CA 1
ATOM 771 C C . LEU A 1 94 ? 11.635 -2.230 -5.924 1.00 74.38 94 LEU A C 1
ATOM 773 O O . LEU A 1 94 ? 11.488 -3.379 -6.317 1.00 74.38 94 LEU A O 1
ATOM 777 N N . LYS A 1 95 ? 11.958 -1.952 -4.655 1.00 76.88 95 LYS A N 1
ATOM 778 C CA . LYS A 1 95 ? 12.066 -2.961 -3.586 1.00 76.88 95 LYS A CA 1
ATOM 779 C C . LYS A 1 95 ? 10.841 -3.034 -2.681 1.00 76.88 95 LYS A C 1
ATOM 781 O O . LYS A 1 95 ? 10.814 -3.872 -1.782 1.00 76.88 95 LYS A O 1
ATOM 786 N N . VAL A 1 96 ? 9.847 -2.180 -2.898 1.00 83.06 96 VAL A N 1
ATOM 787 C CA . VAL A 1 96 ? 8.617 -2.172 -2.110 1.00 83.06 96 VAL A CA 1
ATOM 788 C C . VAL A 1 96 ? 7.428 -2.100 -3.064 1.00 83.06 96 VAL A C 1
ATOM 790 O O . VAL A 1 96 ? 7.402 -1.223 -3.927 1.00 83.06 96 VAL A O 1
ATOM 793 N N . PRO A 1 97 ? 6.442 -3.002 -2.943 1.00 88.25 97 PRO A N 1
ATOM 794 C CA . PRO A 1 97 ? 5.224 -2.913 -3.729 1.00 88.25 97 PRO A CA 1
ATOM 795 C C . PRO A 1 97 ? 4.408 -1.679 -3.321 1.00 88.25 97 PRO A C 1
ATOM 797 O O . PRO A 1 97 ? 3.859 -1.622 -2.225 1.00 88.25 97 PRO A O 1
ATOM 800 N N . ALA A 1 98 ? 4.338 -0.702 -4.225 1.00 91.75 98 ALA A N 1
ATOM 801 C CA . ALA A 1 98 ? 3.552 0.522 -4.100 1.00 91.75 98 ALA A CA 1
ATOM 802 C C . ALA A 1 98 ? 2.314 0.423 -5.002 1.00 91.75 98 ALA A C 1
ATOM 804 O O . ALA A 1 98 ? 2.438 0.433 -6.230 1.00 91.75 98 ALA A O 1
ATOM 805 N N . LEU A 1 99 ? 1.121 0.287 -4.426 1.00 94.31 99 LEU A N 1
ATOM 806 C CA . LEU A 1 99 ? -0.104 0.102 -5.206 1.00 94.31 99 LEU A CA 1
ATOM 807 C C . LEU A 1 99 ? -0.585 1.442 -5.755 1.00 94.31 99 LEU A C 1
ATOM 809 O O . LEU A 1 99 ? -0.969 2.314 -4.982 1.00 94.31 99 LEU A O 1
ATOM 813 N N . LEU A 1 100 ? -0.568 1.605 -7.079 1.00 93.38 100 LEU A N 1
ATOM 814 C CA . LEU A 1 100 ? -1.200 2.740 -7.748 1.00 93.38 100 LEU A CA 1
ATOM 815 C C . LEU A 1 100 ? -2.710 2.641 -7.538 1.00 93.38 100 LEU A C 1
ATOM 817 O O . LEU A 1 100 ? -3.300 1.622 -7.910 1.00 93.38 100 LEU A O 1
ATOM 821 N N . THR A 1 101 ? -3.304 3.689 -6.976 1.00 88.56 101 THR A N 1
ATOM 822 C CA . THR A 1 101 ? -4.742 3.768 -6.714 1.00 88.56 101 THR A CA 1
ATOM 823 C C . THR A 1 101 ? -5.371 4.928 -7.474 1.00 88.56 101 THR A C 1
ATOM 825 O O . THR A 1 101 ? -4.775 5.999 -7.593 1.00 88.56 101 THR A O 1
ATOM 828 N N . ASP A 1 102 ? -6.591 4.692 -7.951 1.00 83.94 102 ASP A N 1
ATOM 829 C CA . ASP A 1 102 ? -7.462 5.701 -8.552 1.00 83.94 102 ASP A CA 1
ATOM 830 C C . ASP A 1 102 ? -8.671 6.011 -7.641 1.00 83.94 102 ASP A C 1
ATOM 832 O O . ASP A 1 102 ? -9.535 6.794 -8.026 1.00 83.94 102 ASP A O 1
ATOM 836 N N . GLU A 1 103 ? -8.755 5.399 -6.445 1.00 78.62 103 GLU A N 1
ATOM 837 C CA . GLU A 1 103 ? -9.891 5.566 -5.519 1.00 78.62 103 GLU A CA 1
ATOM 838 C C . GLU A 1 103 ? -10.013 6.998 -5.005 1.00 78.62 103 GLU A C 1
ATOM 840 O O . GLU A 1 103 ? -11.112 7.537 -4.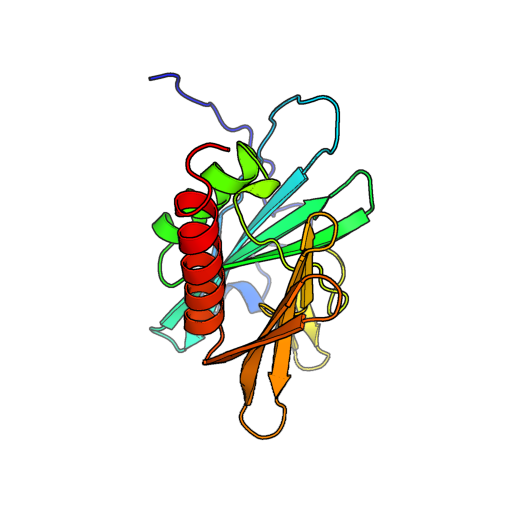930 1.00 78.62 103 GLU A O 1
ATOM 845 N N . LEU A 1 104 ? -8.881 7.604 -4.645 1.00 76.38 104 LEU A N 1
ATOM 846 C CA . LEU A 1 104 ? -8.801 8.964 -4.133 1.00 76.38 104 LEU A CA 1
ATOM 847 C C . LEU A 1 104 ? -7.611 9.678 -4.770 1.00 76.38 104 LEU A C 1
ATOM 849 O O . LEU A 1 104 ? -6.606 9.064 -5.132 1.00 76.38 104 LEU A O 1
ATOM 853 N N . GLN A 1 105 ? -7.706 10.999 -4.866 1.00 78.31 105 GLN A N 1
ATOM 854 C CA . GLN A 1 105 ? -6.568 11.840 -5.228 1.00 78.31 105 GLN A CA 1
ATOM 855 C C . GLN A 1 105 ? -5.803 12.246 -3.970 1.00 78.31 105 GLN A C 1
ATOM 857 O O . GLN A 1 105 ? -6.361 12.290 -2.872 1.00 78.31 105 GLN A O 1
ATOM 862 N N . TRP A 1 106 ? -4.508 12.542 -4.103 1.00 74.81 106 TRP A N 1
ATOM 863 C CA . TRP A 1 106 ? -3.720 13.068 -2.988 1.00 74.81 106 TRP A CA 1
ATOM 864 C C . TRP A 1 106 ? -4.425 14.293 -2.375 1.00 74.81 106 TRP A C 1
ATOM 866 O O . TRP A 1 106 ? -4.736 15.223 -3.124 1.00 74.81 106 TRP A O 1
ATOM 876 N N . PRO A 1 107 ? -4.662 14.345 -1.046 1.00 62.84 107 PRO A N 1
ATOM 877 C CA . PRO A 1 107 ? -4.012 13.584 0.036 1.00 62.84 107 PRO A CA 1
ATOM 878 C C . PRO A 1 107 ? -4.529 12.176 0.433 1.00 62.84 107 PRO A C 1
ATOM 880 O O . PRO A 1 107 ? -4.141 11.700 1.501 1.00 62.84 107 PRO A O 1
ATOM 883 N N . LEU A 1 108 ? -5.334 11.483 -0.380 1.00 75.88 108 LEU A N 1
ATOM 884 C CA . LEU A 1 108 ? -5.902 10.141 -0.101 1.00 75.88 108 LEU A CA 1
ATOM 885 C C . LEU A 1 108 ? -6.746 10.043 1.179 1.00 75.88 108 LEU A C 1
ATOM 887 O O . LEU A 1 108 ? -6.949 8.954 1.718 1.00 75.88 108 LEU A O 1
ATOM 891 N N . LEU A 1 109 ? -7.226 11.185 1.660 1.00 76.81 109 LEU A N 1
ATOM 892 C CA . LEU A 1 109 ? -8.114 11.315 2.802 1.00 76.81 109 LEU A CA 1
ATOM 893 C C . LEU A 1 109 ? -9.191 12.327 2.432 1.00 76.81 109 LEU A C 1
ATOM 895 O O . LEU A 1 109 ? -8.869 13.462 2.077 1.00 76.81 109 LEU A O 1
ATOM 899 N N . GLU A 1 110 ? -10.446 11.921 2.535 1.00 73.25 110 GLU A N 1
ATOM 900 C CA . GLU A 1 110 ? -11.607 12.762 2.250 1.00 73.25 110 GLU A CA 1
ATOM 901 C C . GLU A 1 110 ? -12.638 12.606 3.363 1.00 73.25 110 GLU A C 1
ATOM 903 O O . GLU A 1 110 ? -12.644 11.611 4.078 1.00 73.25 110 GLU A O 1
ATOM 908 N N . LEU A 1 111 ? -13.520 13.585 3.533 1.00 69.94 111 LEU A N 1
ATOM 909 C CA . LEU A 1 111 ? -14.685 13.443 4.402 1.00 69.94 111 LEU A CA 1
ATOM 910 C C . LEU A 1 111 ? -15.912 13.292 3.516 1.00 69.94 111 LEU A C 1
ATOM 912 O O . LEU A 1 111 ? -16.101 14.080 2.588 1.00 69.94 111 LEU A O 1
ATOM 916 N N . ASN A 1 112 ? -16.746 12.297 3.800 1.00 72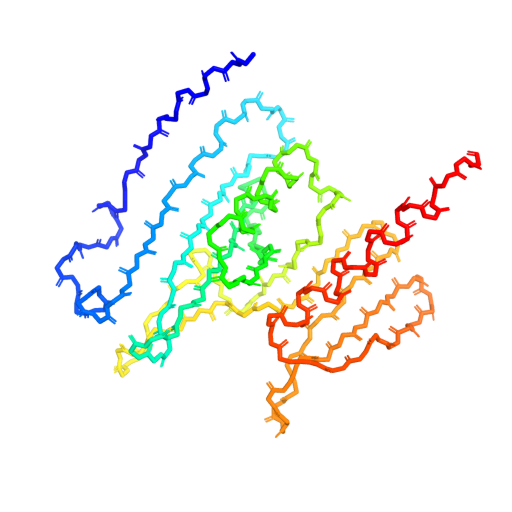.06 112 ASN A N 1
ATOM 917 C CA . ASN A 1 112 ? -18.036 12.195 3.132 1.00 72.06 112 ASN A CA 1
ATOM 918 C C . ASN A 1 112 ? -19.028 13.238 3.685 1.00 72.06 112 ASN A C 1
ATOM 920 O O . ASN A 1 112 ? -18.749 13.946 4.657 1.00 72.06 112 ASN A O 1
ATOM 924 N N . ALA A 1 113 ? -20.206 13.331 3.061 1.00 72.25 113 ALA A N 1
ATOM 925 C CA . ALA A 1 113 ? -21.251 14.282 3.451 1.00 72.25 113 ALA A CA 1
ATOM 926 C C . ALA A 1 113 ? -21.740 14.103 4.904 1.00 72.25 113 ALA A C 1
ATOM 928 O O . ALA A 1 113 ? -22.226 15.059 5.505 1.00 72.25 113 ALA A O 1
ATOM 929 N N . ASP A 1 114 ? -21.562 12.909 5.471 1.00 69.19 114 ASP A N 1
ATOM 930 C CA . ASP A 1 114 ? -21.933 12.560 6.843 1.00 69.19 114 ASP A CA 1
ATOM 931 C C . ASP A 1 114 ? -20.795 12.818 7.852 1.00 69.19 114 ASP A C 1
ATOM 933 O O . ASP A 1 114 ? -20.913 12.489 9.033 1.00 69.19 114 ASP A O 1
ATOM 937 N N . GLY A 1 115 ? -19.677 13.403 7.405 1.00 64.62 115 GLY A N 1
ATOM 938 C CA . GLY A 1 115 ? -18.516 13.705 8.243 1.00 64.62 115 GLY A CA 1
ATOM 939 C C . GLY A 1 115 ? -17.657 12.487 8.596 1.00 64.62 115 GLY A C 1
ATOM 940 O O . GLY A 1 115 ? -16.815 12.580 9.488 1.00 64.62 115 GLY A O 1
ATOM 941 N N . GLN A 1 116 ? -17.845 11.352 7.917 1.00 68.12 116 GLN A N 1
ATOM 942 C CA . GLN A 1 116 ? -17.000 10.169 8.072 1.00 68.12 116 GLN A CA 1
ATOM 943 C C . GLN A 1 116 ? -15.736 10.308 7.223 1.00 68.12 116 GLN A C 1
ATOM 945 O O . GLN A 1 116 ? -15.795 10.720 6.062 1.00 68.12 116 GLN A O 1
ATOM 950 N N . LEU A 1 117 ? -14.593 9.929 7.796 1.00 71.81 117 LEU A N 1
ATOM 951 C CA . LEU A 1 117 ? -13.322 9.908 7.083 1.00 71.81 117 LEU A CA 1
ATOM 952 C C . LEU A 1 117 ? -13.275 8.729 6.109 1.00 71.81 117 LEU A C 1
ATOM 954 O O . LEU A 1 117 ? -13.293 7.566 6.507 1.00 71.81 117 LEU A O 1
ATOM 958 N N . LEU A 1 118 ? -13.157 9.054 4.832 1.00 77.19 118 LEU A N 1
ATOM 959 C CA . LEU A 1 118 ? -12.770 8.155 3.764 1.00 77.19 118 LEU A CA 1
ATOM 960 C C . LEU A 1 118 ? -11.249 8.176 3.616 1.00 77.19 118 LEU A C 1
ATOM 962 O O . LEU A 1 118 ? -10.603 9.222 3.702 1.00 77.19 118 LEU A O 1
ATOM 966 N N . ARG A 1 119 ? -10.679 7.004 3.360 1.00 85.19 119 ARG A N 1
ATOM 967 C CA . ARG A 1 119 ? -9.259 6.828 3.059 1.00 85.19 119 ARG A CA 1
ATOM 968 C C . ARG A 1 119 ? -9.091 5.918 1.862 1.00 85.19 119 ARG A C 1
ATOM 970 O O . ARG A 1 119 ? -9.932 5.048 1.641 1.00 85.19 119 ARG A O 1
ATOM 977 N N . ALA A 1 120 ? -7.970 6.059 1.169 1.00 87.56 120 ALA A N 1
ATOM 978 C CA . ALA A 1 120 ? -7.582 5.076 0.173 1.00 87.56 120 ALA A CA 1
ATOM 979 C C . ALA A 1 120 ? -7.208 3.774 0.880 1.00 87.56 120 ALA A C 1
ATOM 981 O O . ALA A 1 120 ? -6.473 3.781 1.876 1.00 87.56 120 ALA A O 1
ATOM 982 N N . ARG A 1 121 ? -7.729 2.659 0.378 1.00 91.31 121 ARG A N 1
ATOM 983 C CA . ARG A 1 121 ? -7.414 1.331 0.910 1.00 91.31 121 ARG A CA 1
ATOM 984 C C . ARG A 1 121 ? -6.161 0.774 0.242 1.00 91.31 121 ARG A C 1
ATOM 986 O O . ARG A 1 121 ? -5.718 1.291 -0.782 1.00 91.31 121 ARG A O 1
ATOM 993 N N . TYR A 1 122 ? -5.580 -0.289 0.795 1.00 93.69 122 TYR A N 1
ATOM 994 C CA . TYR A 1 122 ? -4.489 -1.056 0.187 1.00 93.69 122 TYR A CA 1
ATOM 995 C C . TYR A 1 122 ? -4.993 -1.837 -1.035 1.00 93.69 122 TYR A C 1
ATOM 997 O O . TYR A 1 122 ? -5.048 -3.061 -1.058 1.00 93.69 122 TYR A O 1
ATOM 1005 N N . GLN A 1 123 ? -5.400 -1.094 -2.056 1.00 93.94 123 GLN A N 1
ATOM 1006 C CA . GLN A 1 123 ? -6.027 -1.548 -3.281 1.00 93.94 123 GLN A CA 1
ATOM 1007 C C . GLN A 1 123 ? -5.363 -0.850 -4.463 1.00 93.94 123 GLN A C 1
ATOM 1009 O O . GLN A 1 123 ? -4.908 0.290 -4.373 1.00 93.94 123 GLN A O 1
ATOM 1014 N N . GLY A 1 124 ? -5.306 -1.560 -5.586 1.00 94.81 124 GLY A N 1
ATOM 1015 C CA . GLY A 1 124 ? -4.772 -1.031 -6.827 1.00 94.81 124 GLY A CA 1
ATOM 1016 C C . GLY A 1 124 ? -3.777 -1.971 -7.481 1.00 94.81 124 GLY A C 1
ATOM 1017 O O . GLY A 1 124 ? -3.852 -3.198 -7.349 1.00 94.81 124 GLY A O 1
ATOM 1018 N N . VAL A 1 125 ? -2.850 -1.388 -8.238 1.00 94.75 125 VAL A N 1
ATOM 1019 C CA . VAL A 1 125 ? -1.887 -2.148 -9.040 1.00 94.75 125 VAL A CA 1
ATOM 1020 C C . VAL A 1 125 ? -0.470 -1.653 -8.797 1.00 94.75 125 VAL A C 1
ATOM 1022 O O . VAL A 1 125 ? -0.161 -0.487 -9.020 1.00 94.75 125 VAL A O 1
ATOM 1025 N N . TYR A 1 126 ? 0.430 -2.558 -8.426 1.00 93.75 126 TYR A N 1
ATOM 1026 C CA . TYR A 1 126 ? 1.871 -2.313 -8.485 1.00 93.75 126 TYR A CA 1
ATOM 1027 C C . TYR A 1 126 ? 2.441 -2.965 -9.742 1.00 93.75 126 TYR A C 1
ATOM 1029 O O . TYR A 1 126 ? 2.161 -4.134 -10.003 1.00 93.75 126 TYR A O 1
ATOM 1037 N N . LYS A 1 127 ? 3.250 -2.247 -10.529 1.00 90.44 127 LYS A N 1
ATOM 1038 C CA . LYS A 1 127 ? 3.797 -2.751 -11.798 1.00 90.44 127 LYS A CA 1
ATOM 1039 C C . LYS A 1 127 ? 5.294 -2.493 -11.916 1.00 90.44 127 LYS A C 1
ATOM 1041 O O . LYS A 1 127 ? 5.743 -1.359 -11.800 1.00 90.44 127 LYS A O 1
ATOM 1046 N N . VAL A 1 128 ? 6.041 -3.542 -12.257 1.00 86.00 128 VAL A N 1
ATOM 1047 C CA . VAL A 1 128 ? 7.474 -3.489 -12.570 1.00 86.00 128 VAL A CA 1
ATOM 1048 C C . VAL A 1 128 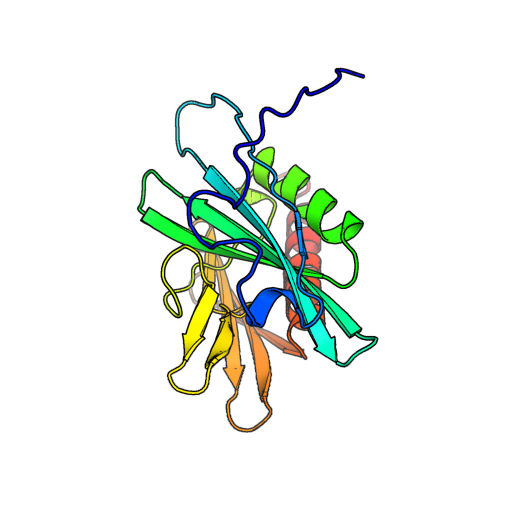? 7.723 -4.255 -13.868 1.00 86.00 128 VAL A C 1
ATOM 1050 O O . VAL A 1 128 ? 7.719 -5.487 -13.910 1.00 86.00 128 VAL A O 1
ATOM 1053 N N . GLY A 1 129 ? 7.922 -3.518 -14.962 1.00 86.00 129 GLY A N 1
ATOM 1054 C CA . GLY A 1 129 ? 8.073 -4.103 -16.295 1.00 86.00 129 GLY A CA 1
ATOM 1055 C C . GLY A 1 129 ? 6.835 -4.905 -16.716 1.00 86.00 129 GLY A C 1
ATOM 1056 O O . GLY A 1 129 ? 5.745 -4.348 -16.854 1.00 86.00 129 GLY A O 1
ATOM 1057 N N . LEU A 1 130 ? 7.015 -6.211 -16.934 1.00 87.00 130 LEU A N 1
ATOM 1058 C CA . LEU A 1 130 ? 5.952 -7.154 -17.326 1.00 87.00 130 LEU A CA 1
ATOM 1059 C C . LEU A 1 130 ? 5.300 -7.875 -16.136 1.00 87.00 130 LEU A C 1
ATOM 1061 O O . LEU A 1 130 ? 4.416 -8.706 -16.344 1.00 87.00 130 LEU A O 1
ATOM 1065 N N . LYS A 1 131 ? 5.752 -7.572 -14.915 1.00 91.38 131 LYS A N 1
ATOM 1066 C CA . LYS A 1 131 ? 5.238 -8.141 -13.673 1.00 91.38 131 LYS A CA 1
ATOM 1067 C C . LYS A 1 131 ? 4.341 -7.130 -12.982 1.00 91.38 131 LYS A C 1
ATOM 1069 O O . LYS A 1 131 ? 4.656 -5.937 -12.957 1.00 91.38 131 LYS A O 1
ATOM 1074 N N . SER A 1 132 ? 3.256 -7.594 -12.384 1.00 93.88 132 SER A N 1
ATOM 1075 C CA . SER A 1 132 ? 2.404 -6.742 -11.563 1.00 93.88 132 SER A CA 1
ATOM 1076 C C . SER A 1 132 ? 1.739 -7.503 -10.434 1.00 93.88 132 SER A C 1
ATOM 1078 O O . SER A 1 132 ? 1.461 -8.691 -10.561 1.00 93.88 132 SER A O 1
ATOM 1080 N N . TYR A 1 133 ? 1.433 -6.783 -9.365 1.00 96.00 133 TYR A N 1
ATOM 1081 C CA . TYR A 1 133 ? 0.518 -7.218 -8.325 1.00 96.00 133 TYR A CA 1
ATOM 1082 C C . TYR A 1 133 ? -0.770 -6.432 -8.458 1.00 96.00 133 TYR A C 1
ATOM 1084 O O . TYR A 1 133 ? -0.732 -5.224 -8.698 1.00 96.00 133 TYR A O 1
ATOM 1092 N N . ARG A 1 134 ? -1.896 -7.118 -8.312 1.00 96.38 134 ARG A N 1
ATOM 1093 C CA . ARG A 1 134 ? -3.222 -6.518 -8.270 1.00 96.38 134 ARG A CA 1
ATOM 1094 C C . ARG A 1 134 ? -3.867 -6.876 -6.944 1.00 96.38 134 ARG A C 1
ATOM 1096 O O . ARG A 1 134 ? -3.853 -8.042 -6.553 1.00 96.38 134 ARG A O 1
ATOM 1103 N N . VAL A 1 135 ? -4.429 -5.864 -6.305 1.00 96.88 135 VAL A N 1
ATOM 1104 C CA . VAL A 1 135 ? -5.199 -5.998 -5.076 1.00 96.88 135 VAL A CA 1
ATOM 1105 C C . VAL A 1 135 ? -6.548 -5.334 -5.295 1.00 96.88 135 VAL A C 1
ATOM 1107 O O . VAL A 1 135 ? -6.595 -4.197 -5.765 1.00 96.88 135 VAL A O 1
ATOM 1110 N N . GLN A 1 136 ? -7.630 -6.053 -5.021 1.00 95.69 136 GLN A N 1
ATOM 1111 C CA . GLN A 1 136 ? -9.003 -5.568 -5.178 1.00 95.69 136 GLN A CA 1
ATOM 1112 C C . GLN A 1 136 ? -9.834 -6.027 -3.991 1.00 95.69 136 GLN A C 1
ATOM 1114 O O . GLN A 1 136 ? -9.689 -7.172 -3.566 1.00 95.69 136 GLN A O 1
ATOM 1119 N N . ILE A 1 137 ? -10.699 -5.160 -3.475 1.00 93.94 137 ILE A N 1
ATOM 1120 C CA . ILE A 1 137 ? -11.702 -5.583 -2.507 1.00 93.94 137 ILE A CA 1
ATOM 1121 C C . ILE A 1 137 ? -12.789 -6.415 -3.191 1.00 93.94 137 ILE A C 1
ATOM 1123 O O . ILE A 1 137 ? -13.272 -6.067 -4.269 1.00 93.94 137 ILE A O 1
ATOM 1127 N N . ASP A 1 138 ? -13.157 -7.517 -2.557 1.00 93.00 138 ASP A N 1
ATOM 1128 C CA . ASP A 1 138 ? -14.393 -8.228 -2.832 1.00 93.00 138 ASP A CA 1
ATOM 1129 C C . ASP A 1 138 ? -15.502 -7.612 -1.970 1.00 93.00 138 ASP A C 1
ATOM 1131 O O . ASP A 1 138 ? -15.432 -7.620 -0.741 1.00 93.00 138 ASP A O 1
ATOM 1135 N N . GLU A 1 139 ? -16.510 -7.031 -2.618 1.00 88.56 139 GLU A N 1
ATOM 1136 C CA . GLU A 1 139 ? -17.610 -6.342 -1.940 1.00 88.56 139 GLU A CA 1
ATOM 1137 C C . GLU A 1 139 ? -18.508 -7.298 -1.140 1.00 88.56 139 GLU A C 1
ATOM 1139 O O . GLU A 1 139 ? -19.139 -6.861 -0.177 1.00 88.56 139 GLU A O 1
ATOM 1144 N N . GLU A 1 140 ? -18.558 -8.588 -1.495 1.00 89.44 140 GLU A N 1
ATOM 1145 C CA . GLU A 1 140 ? -19.383 -9.571 -0.784 1.00 89.44 140 GLU A CA 1
ATOM 1146 C C . GLU A 1 140 ? -18.730 -10.015 0.530 1.00 89.44 140 GLU A C 1
ATOM 1148 O O . GLU A 1 140 ? -19.392 -10.073 1.569 1.00 89.44 140 GLU A O 1
ATOM 1153 N N . SER A 1 141 ? -17.430 -10.322 0.497 1.00 91.81 141 SER A N 1
ATOM 1154 C CA . SER A 1 141 ? -16.687 -10.793 1.674 1.00 91.81 141 SER A CA 1
ATOM 1155 C C . SER A 1 141 ? -16.051 -9.668 2.495 1.00 91.81 141 SER A C 1
ATOM 1157 O O . SER A 1 141 ? -15.742 -9.862 3.672 1.00 91.81 141 SER A O 1
ATOM 1159 N N . GLY A 1 142 ? -15.829 -8.497 1.892 1.00 91.69 142 GLY A N 1
ATOM 1160 C CA . GLY A 1 142 ? -15.044 -7.405 2.468 1.00 91.69 142 GLY A CA 1
ATOM 1161 C C . GLY A 1 142 ? -13.536 -7.681 2.521 1.00 91.69 142 GLY A C 1
ATOM 1162 O O . GLY A 1 142 ? -12.794 -6.876 3.086 1.00 91.69 142 GLY A O 1
ATOM 1163 N N . LEU A 1 143 ? -13.073 -8.804 1.959 1.00 96.06 143 LEU A N 1
ATOM 1164 C CA . LEU A 1 143 ? -11.663 -9.187 1.919 1.00 96.06 143 LEU A CA 1
ATOM 1165 C C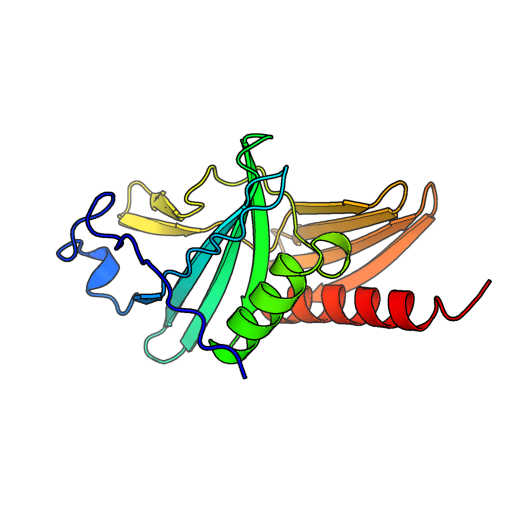 . LEU A 1 143 ? -10.975 -8.660 0.660 1.00 96.06 143 LEU A C 1
ATOM 1167 O O . LEU A 1 143 ? -11.599 -8.358 -0.355 1.00 96.06 143 LEU A O 1
ATOM 1171 N N . PHE A 1 144 ? -9.651 -8.576 0.715 1.00 96.44 144 PHE A N 1
ATOM 1172 C CA . PHE A 1 144 ? -8.819 -8.187 -0.412 1.00 96.44 144 PHE A CA 1
ATOM 1173 C C . PHE A 1 144 ? -8.343 -9.426 -1.159 1.00 96.44 144 PHE A C 1
ATOM 1175 O O . PHE A 1 144 ? -7.617 -10.256 -0.614 1.00 96.44 144 PHE A O 1
ATOM 1182 N N . THR A 1 145 ? -8.714 -9.508 -2.431 1.00 97.31 145 THR A N 1
ATOM 1183 C CA . THR A 1 145 ? -8.246 -10.511 -3.385 1.00 97.31 145 THR A CA 1
ATOM 1184 C C . THR A 1 145 ? -6.885 -10.102 -3.941 1.00 97.31 145 THR A C 1
ATOM 1186 O O . THR A 1 145 ? -6.715 -8.990 -4.452 1.00 97.31 145 THR A O 1
ATOM 1189 N N . LEU A 1 146 ? -5.917 -11.016 -3.878 1.00 97.62 146 LEU A N 1
ATOM 1190 C CA . LEU A 1 146 ? -4.524 -10.781 -4.251 1.00 97.62 146 LEU A CA 1
ATOM 1191 C C . LEU A 1 146 ? -4.142 -11.608 -5.483 1.00 97.62 146 LEU A C 1
ATOM 1193 O O . LEU A 1 146 ? -4.278 -12.833 -5.496 1.00 97.62 146 LEU A O 1
ATOM 1197 N N . ALA A 1 147 ? -3.576 -10.962 -6.501 1.00 97.12 147 ALA A N 1
ATOM 1198 C CA . ALA A 1 147 ? -3.066 -11.652 -7.682 1.00 97.12 147 ALA A CA 1
ATOM 1199 C C . ALA A 1 147 ? -1.687 -11.138 -8.098 1.00 97.12 147 ALA A C 1
ATOM 1201 O O . ALA A 1 147 ? -1.440 -9.931 -8.146 1.00 97.12 147 ALA A O 1
ATOM 1202 N N . TYR A 1 148 ? -0.805 -12.061 -8.474 1.00 96.44 148 TYR A N 1
ATOM 1203 C CA . TYR A 1 148 ? 0.428 -11.765 -9.194 1.00 96.44 148 TYR A CA 1
ATOM 1204 C C . TYR A 1 148 ? 0.256 -12.098 -10.675 1.00 96.44 148 TYR A C 1
ATOM 1206 O O . TYR A 1 148 ? -0.282 -13.140 -11.041 1.00 96.44 148 TYR A O 1
ATOM 1214 N N . VAL A 1 149 ? 0.730 -11.213 -11.544 1.00 94.69 149 VAL A N 1
ATOM 1215 C CA . VAL A 1 149 ? 0.671 -11.377 -12.996 1.00 94.69 149 VAL A CA 1
ATOM 1216 C C . VAL A 1 149 ? 2.075 -11.259 -13.570 1.00 94.69 149 VAL A C 1
ATOM 1218 O O . VAL A 1 149 ? 2.774 -10.281 -13.306 1.00 94.69 149 VAL A O 1
ATOM 1221 N N . ASP A 1 150 ? 2.466 -12.231 -14.389 1.00 93.38 150 ASP A N 1
ATOM 1222 C CA . ASP A 1 150 ? 3.703 -12.235 -15.170 1.00 93.38 150 ASP A CA 1
ATOM 1223 C C . ASP A 1 150 ? 3.382 -12.567 -16.626 1.00 93.38 150 ASP A C 1
ATOM 1225 O O . ASP A 1 150 ? 3.121 -13.720 -16.986 1.00 93.38 150 ASP A O 1
ATOM 1229 N N . ARG A 1 151 ? 3.370 -11.536 -17.478 1.00 89.94 151 ARG A N 1
ATOM 1230 C CA . ARG A 1 151 ? 2.959 -11.627 -18.889 1.00 89.94 151 ARG A CA 1
ATOM 1231 C C . ARG A 1 151 ? 1.543 -12.200 -19.050 1.00 89.94 151 ARG A C 1
ATOM 1233 O O . ARG A 1 151 ? 0.576 -11.457 -18.949 1.00 89.94 151 ARG A O 1
ATOM 1240 N N . TYR A 1 152 ? 1.440 -13.498 -19.327 1.00 88.44 152 TYR A N 1
ATOM 1241 C CA . TYR A 1 152 ? 0.190 -14.227 -19.569 1.00 88.44 152 TYR A CA 1
ATOM 1242 C C . TYR A 1 152 ? -0.163 -15.181 -18.424 1.00 88.44 152 TYR A C 1
ATOM 1244 O O . TYR A 1 152 ? -1.197 -15.841 -18.475 1.00 88.44 152 TYR A O 1
ATOM 1252 N N . HIS A 1 153 ? 0.705 -15.293 -17.417 1.00 92.31 153 HIS A N 1
ATOM 1253 C CA . HIS A 1 153 ? 0.471 -16.123 -16.250 1.00 92.31 153 HIS A CA 1
ATOM 1254 C C . HIS A 1 153 ? -0.100 -15.275 -15.117 1.00 92.31 153 HIS A C 1
ATOM 1256 O O . HIS A 1 153 ? 0.463 -14.236 -14.770 1.00 92.31 153 HIS A O 1
ATOM 1262 N N . THR A 1 154 ? -1.204 -15.734 -14.538 1.00 95.31 154 THR A N 1
ATOM 1263 C CA . THR A 1 154 ? -1.804 -15.149 -13.340 1.00 95.31 154 THR A CA 1
ATOM 1264 C C . THR A 1 154 ? -1.787 -16.187 -12.231 1.00 95.31 154 THR A C 1
ATOM 1266 O O . THR A 1 154 ? -2.243 -17.313 -12.418 1.00 95.31 154 THR A O 1
ATOM 1269 N N . GLU A 1 155 ? -1.251 -15.787 -11.088 1.00 96.19 155 GLU A N 1
ATOM 1270 C CA . GLU A 1 155 ? -1.138 -16.571 -9.869 1.00 96.19 155 GLU A CA 1
ATOM 1271 C C . GLU A 1 155 ? -2.019 -15.916 -8.803 1.00 96.19 155 GLU A C 1
ATOM 1273 O O . GLU A 1 155 ? -1.834 -14.744 -8.465 1.00 96.19 155 GLU A O 1
ATOM 1278 N N . TYR A 1 156 ? -3.000 -16.662 -8.300 1.00 96.69 156 TYR A N 1
ATOM 1279 C CA . TYR A 1 156 ? -3.811 -16.236 -7.165 1.00 96.69 156 TYR A CA 1
ATOM 1280 C C . TYR A 1 156 ? -3.006 -16.421 -5.879 1.00 96.69 156 TYR A C 1
ATOM 1282 O O . TYR A 1 156 ? -2.497 -17.512 -5.620 1.00 96.69 156 TYR A O 1
ATOM 1290 N N . LEU A 1 157 ? -2.876 -15.352 -5.095 1.00 95.69 157 LEU A N 1
ATOM 1291 C CA . LEU A 1 157 ? -2.063 -15.341 -3.879 1.00 95.69 157 LEU A CA 1
ATOM 1292 C C . LEU A 1 157 ? -2.892 -15.539 -2.605 1.00 95.69 157 LEU A C 1
ATOM 1294 O O . LEU A 1 157 ? -2.309 -15.781 -1.551 1.00 95.69 157 LEU A O 1
ATOM 1298 N N . GLY A 1 158 ? -4.222 -15.451 -2.697 1.00 96.06 158 GLY A N 1
ATOM 1299 C CA . GLY A 1 158 ? -5.140 -15.592 -1.570 1.00 96.06 158 GLY A CA 1
ATOM 1300 C C . GLY A 1 158 ? -6.075 -14.399 -1.392 1.00 96.06 158 GLY A C 1
ATOM 1301 O O . GLY A 1 158 ? -6.031 -13.421 -2.144 1.00 96.06 158 GLY A O 1
ATOM 1302 N N . GLU A 1 159 ? -6.885 -14.500 -0.345 1.00 97.06 159 GLU A N 1
ATOM 1303 C CA . GLU A 1 159 ? -7.760 -13.454 0.174 1.00 97.06 159 GLU A CA 1
ATOM 1304 C C . GLU A 1 159 ? -7.421 -13.197 1.637 1.00 97.06 159 GLU A C 1
ATOM 1306 O O . GLU A 1 159 ? -7.180 -14.137 2.400 1.00 97.06 159 GLU A O 1
ATOM 1311 N N . ALA A 1 160 ? -7.388 -11.928 2.031 1.00 96.81 160 ALA A N 1
ATOM 1312 C CA . ALA A 1 160 ? -7.104 -11.551 3.407 1.00 96.81 160 ALA A CA 1
ATOM 1313 C C . ALA A 1 160 ? -7.685 -10.175 3.750 1.00 96.81 160 ALA A C 1
ATOM 1315 O O . ALA A 1 160 ? -8.044 -9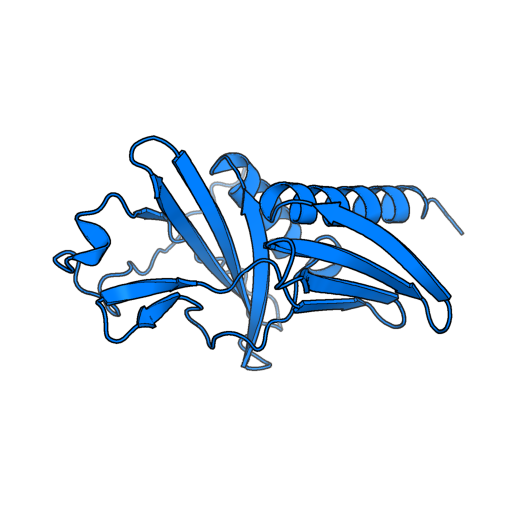.401 2.862 1.00 96.81 160 ALA A O 1
ATOM 1316 N N . ALA A 1 161 ? -7.759 -9.854 5.041 1.00 94.94 161 ALA A N 1
ATOM 1317 C CA . ALA A 1 161 ? -8.011 -8.483 5.469 1.00 94.94 161 ALA A CA 1
ATOM 1318 C C . ALA A 1 161 ? -6.838 -7.568 5.058 1.00 94.94 161 ALA A C 1
ATOM 1320 O O . ALA A 1 161 ? -5.768 -8.031 4.667 1.00 94.94 161 ALA A O 1
ATOM 1321 N N . GLU A 1 162 ? -7.053 -6.253 5.081 1.00 93.56 162 GLU A N 1
ATOM 1322 C CA . GLU A 1 162 ? -6.166 -5.275 4.431 1.00 93.56 162 GLU A CA 1
ATOM 1323 C C . GLU A 1 162 ? -4.699 -5.347 4.889 1.00 93.56 162 GLU A C 1
ATOM 1325 O O . GLU A 1 162 ? -3.774 -5.285 4.073 1.00 93.56 162 GLU A O 1
ATOM 1330 N N . LYS A 1 163 ? -4.484 -5.496 6.200 1.00 92.19 163 LYS A N 1
ATOM 1331 C CA . LYS A 1 163 ? -3.149 -5.559 6.809 1.00 92.19 163 LYS A CA 1
ATOM 1332 C C . LYS A 1 163 ? -2.421 -6.829 6.378 1.00 92.19 163 LYS A C 1
ATOM 1334 O O . LYS A 1 163 ? -1.283 -6.789 5.908 1.00 92.19 163 LYS A O 1
ATOM 1339 N N . GLU A 1 164 ? -3.098 -7.964 6.485 1.00 94.31 164 GLU A N 1
ATOM 1340 C CA . GLU A 1 164 ? -2.592 -9.270 6.087 1.00 94.31 164 GLU A CA 1
ATOM 1341 C C . GLU A 1 164 ? -2.323 -9.318 4.582 1.00 94.31 164 GLU A C 1
ATOM 1343 O O . GLU A 1 164 ? -1.282 -9.822 4.164 1.00 94.31 164 GLU A O 1
ATOM 1348 N N . ALA A 1 165 ? -3.194 -8.718 3.770 1.00 95.12 165 ALA A N 1
ATOM 1349 C CA . ALA A 1 165 ? -3.019 -8.580 2.331 1.00 95.12 165 ALA A CA 1
ATOM 1350 C C . ALA A 1 165 ? -1.726 -7.819 1.989 1.00 95.12 165 ALA A C 1
ATOM 1352 O O . ALA A 1 165 ? -0.930 -8.282 1.165 1.00 95.12 165 ALA A O 1
ATOM 1353 N N . CYS A 1 166 ? -1.457 -6.707 2.682 1.00 94.31 166 CYS A N 1
ATOM 1354 C CA . CYS A 1 166 ? -0.199 -5.967 2.568 1.00 94.31 166 CYS A CA 1
ATOM 1355 C C . CYS A 1 166 ? 1.024 -6.839 2.892 1.00 94.31 166 CYS A C 1
ATOM 1357 O O . CYS A 1 166 ? 1.988 -6.891 2.118 1.00 94.31 166 CYS A O 1
ATOM 1359 N N . LEU A 1 167 ? 0.980 -7.585 3.997 1.00 91.94 167 LEU A N 1
ATOM 1360 C CA . LEU A 1 167 ? 2.076 -8.468 4.405 1.00 91.94 167 LEU A CA 1
ATOM 1361 C C . LEU A 1 167 ? 2.272 -9.657 3.456 1.00 91.94 167 LEU A C 1
ATOM 1363 O O . LEU A 1 167 ? 3.415 -10.046 3.202 1.00 91.94 167 LEU A O 1
ATOM 1367 N N . MET A 1 168 ? 1.198 -10.220 2.901 1.00 94.38 168 MET A N 1
ATOM 1368 C CA . MET A 1 168 ? 1.255 -11.314 1.926 1.00 94.38 168 MET A CA 1
ATOM 1369 C C . MET A 1 168 ? 1.924 -10.867 0.626 1.00 94.38 168 MET A C 1
ATOM 1371 O O . MET A 1 168 ? 2.841 -11.540 0.147 1.00 94.38 168 MET A O 1
ATOM 1375 N N . ILE A 1 169 ? 1.524 -9.708 0.090 1.00 94.25 169 ILE A N 1
ATOM 1376 C CA . ILE A 1 169 ? 2.135 -9.121 -1.107 1.00 94.25 169 ILE A CA 1
ATOM 1377 C C . ILE A 1 169 ? 3.623 -8.859 -0.881 1.00 94.25 169 ILE A C 1
ATOM 1379 O O . ILE A 1 169 ? 4.450 -9.276 -1.696 1.00 94.25 169 ILE A O 1
ATOM 1383 N N . TYR A 1 170 ? 3.981 -8.222 0.238 1.00 90.62 170 TYR A N 1
ATOM 1384 C CA . TYR A 1 170 ? 5.381 -7.961 0.561 1.00 90.62 170 TYR A CA 1
ATOM 1385 C C . TYR A 1 170 ? 6.190 -9.256 0.719 1.00 90.62 170 TYR A C 1
ATOM 1387 O O . TYR A 1 170 ? 7.283 -9.371 0.167 1.00 90.62 170 TYR A O 1
ATOM 1395 N N . SER A 1 171 ? 5.646 -10.255 1.417 1.00 90.31 171 SER A N 1
ATOM 1396 C CA . SER A 1 171 ? 6.325 -11.535 1.660 1.00 90.31 171 SER A CA 1
ATOM 1397 C C . SER A 1 171 ? 6.576 -12.305 0.364 1.00 90.31 171 SER A C 1
ATOM 1399 O O . SER A 1 171 ? 7.676 -12.814 0.140 1.00 90.31 171 SER A O 1
ATOM 1401 N N . HIS A 1 172 ? 5.581 -12.357 -0.525 1.00 93.06 172 HIS A N 1
ATOM 1402 C CA . HIS A 1 172 ? 5.725 -12.974 -1.841 1.00 93.06 172 HIS A CA 1
ATOM 1403 C C . HIS A 1 172 ? 6.734 -12.208 -2.718 1.00 93.06 172 HIS A C 1
ATOM 1405 O O . HIS A 1 172 ? 7.571 -12.809 -3.399 1.00 93.06 172 HIS A O 1
ATOM 1411 N N . PHE A 1 173 ? 6.697 -10.874 -2.670 1.00 89.50 173 PHE A N 1
ATOM 1412 C CA . PHE A 1 173 ? 7.640 -10.013 -3.374 1.00 89.50 173 PHE A CA 1
ATOM 1413 C C . PHE A 1 173 ? 9.093 -10.227 -2.912 1.00 89.50 173 PHE A C 1
ATOM 1415 O O . PHE A 1 173 ? 9.969 -10.484 -3.742 1.00 89.50 173 PHE A O 1
ATOM 1422 N N . ASP A 1 174 ? 9.344 -10.199 -1.602 1.00 85.19 174 ASP A N 1
ATOM 1423 C CA . ASP A 1 174 ? 10.666 -10.415 -1.006 1.00 85.19 174 ASP A CA 1
ATOM 1424 C C . ASP A 1 174 ? 11.185 -11.838 -1.268 1.00 85.19 174 ASP A C 1
ATOM 1426 O O . ASP A 1 174 ? 12.339 -12.015 -1.662 1.00 85.19 174 ASP A O 1
ATOM 1430 N N . ALA A 1 175 ? 10.331 -12.864 -1.168 1.00 84.62 175 ALA A N 1
ATOM 1431 C CA . ALA A 1 175 ? 10.704 -14.239 -1.510 1.00 84.62 175 ALA A CA 1
ATOM 1432 C C . ALA A 1 175 ? 11.194 -14.360 -2.964 1.00 84.62 175 ALA A C 1
ATOM 1434 O O . ALA A 1 175 ? 12.204 -15.018 -3.231 1.00 84.62 175 ALA A O 1
ATOM 1435 N N . ARG A 1 176 ? 10.534 -13.675 -3.907 1.00 77.94 176 ARG A N 1
ATOM 1436 C CA . ARG A 1 176 ? 10.949 -13.658 -5.318 1.00 77.94 176 ARG A CA 1
ATOM 1437 C C . ARG A 1 176 ? 12.210 -12.836 -5.564 1.00 77.94 176 ARG A C 1
ATOM 1439 O O . ARG A 1 176 ? 13.033 -13.250 -6.379 1.00 77.94 176 ARG A O 1
ATOM 1446 N N . LEU A 1 177 ? 12.415 -11.728 -4.851 1.00 70.12 177 LEU A N 1
ATOM 1447 C CA . LEU A 1 177 ? 13.677 -10.983 -4.918 1.00 70.12 177 LEU A CA 1
ATOM 1448 C C . LEU A 1 177 ? 14.854 -11.794 -4.368 1.00 70.12 177 LEU A C 1
ATOM 1450 O O . LEU A 1 177 ? 15.922 -11.810 -4.975 1.00 70.12 177 LEU A O 1
ATOM 1454 N N . ARG A 1 178 ? 14.660 -12.513 -3.259 1.00 59.59 178 ARG A N 1
ATOM 1455 C CA . ARG A 1 178 ? 15.680 -13.405 -2.685 1.00 59.59 178 ARG A CA 1
ATOM 1456 C C . ARG A 1 178 ? 15.932 -14.643 -3.549 1.00 59.59 178 ARG A C 1
ATOM 1458 O O . ARG A 1 178 ? 17.045 -15.166 -3.530 1.00 59.59 178 ARG A O 1
ATOM 1465 N N . GLY A 1 179 ? 14.930 -15.085 -4.311 1.00 50.44 179 GLY A N 1
ATOM 1466 C CA . GLY A 1 179 ? 15.059 -16.111 -5.348 1.00 50.44 179 GLY A CA 1
ATOM 1467 C C . GLY A 1 179 ? 15.857 -15.651 -6.575 1.00 50.44 179 GLY A C 1
ATOM 1468 O O . GLY A 1 179 ? 16.461 -16.478 -7.249 1.00 50.44 179 GLY A O 1
ATOM 1469 N N . CYS A 1 180 ? 15.952 -14.339 -6.820 1.00 45.88 180 CYS A N 1
ATOM 1470 C CA . CYS A 1 180 ? 16.858 -13.725 -7.797 1.00 45.88 180 CYS A CA 1
ATOM 1471 C C . CYS A 1 180 ? 18.301 -13.648 -7.253 1.00 45.88 180 CYS A C 1
ATOM 1473 O O . CYS A 1 180 ? 18.922 -12.586 -7.201 1.00 45.88 180 CYS A O 1
ATOM 1475 N N . LYS A 1 181 ? 18.868 -14.782 -6.828 1.00 32.09 181 LYS A N 1
ATOM 1476 C CA . LYS A 1 181 ? 20.321 -14.912 -6.667 1.00 32.09 181 LYS A CA 1
ATOM 1477 C C . LYS A 1 181 ? 20.916 -15.385 -7.992 1.00 32.09 181 LYS A C 1
ATOM 1479 O O . LYS A 1 181 ? 20.720 -16.534 -8.352 1.00 32.09 181 LYS A O 1
ATOM 1484 N N . MET A 1 182 ? 21.669 -14.495 -8.641 1.00 32.09 182 MET A N 1
ATOM 1485 C CA . MET A 1 182 ? 22.624 -14.764 -9.728 1.00 32.09 182 MET A CA 1
ATOM 1486 C C . MET A 1 182 ? 22.108 -15.609 -10.906 1.00 32.09 182 MET A C 1
ATOM 1488 O O . MET A 1 182 ? 22.208 -16.834 -10.894 1.00 32.09 182 MET A O 1
ATOM 1492 N N . CYS A 1 183 ? 21.706 -14.918 -11.971 1.00 32.84 183 CYS A N 1
ATOM 1493 C CA . CYS A 1 183 ? 22.032 -15.341 -13.331 1.00 32.84 183 CYS A CA 1
ATOM 1494 C C . CYS A 1 183 ? 22.997 -14.305 -13.908 1.00 32.84 183 CYS A C 1
ATOM 1496 O O . CYS A 1 183 ? 22.682 -13.101 -13.754 1.00 32.84 183 CYS A O 1
#

Sequence (183 aa):
MRNLQANTTPWDDWMPLDHPALLTGFRCDHRESLVESTEPAWRYRLVQLSESANEFTWCLYALDQAQSKTYVLGVFDTRDQAEFFLALHSENPLKVPALLTDELQWPLLELNADGQLLRARYQGVYKVGLKSYRVQIDEESGLFTLAYVDRYHTEYLGEAAEKEACLMIYSHFDARLRGCKMC

Radius of gyration: 17.06 Å; chains: 1; bounding box: 48×41×41 Å

pLDDT: mean 73.72, std 21.73, range [23.39, 97.62]

Organism: NCBI:txid2614693